Protein AF-A0A7G8T894-F1 (afdb_monomer)

Mean predicted aligned error: 6.79 Å

Solvent-accessible surface area (backbone atoms only — not comparable to full-atom values): 5146 Å² total; per-residue (Å²): 109,65,71,57,53,50,52,49,45,64,73,72,59,72,85,85,70,88,39,76,64,54,52,49,53,53,54,52,52,53,57,46,57,79,75,44,54,79,68,54,48,52,52,52,52,48,54,49,52,56,48,54,49,52,52,47,52,55,52,48,54,51,48,54,53,51,50,53,51,52,52,51,53,52,51,55,52,50,53,56,53,55,75,70,51,77,91,125

pLDDT: mean 88.32, std 9.87, range [48.59, 97.0]

Sequence (88 aa):
MEDILEALYGNFYSKPQNTPQARRIEANHRILIDHLSKADRRLVLRIIDDKDQLIHDISFDSFVSGFWLAWRLANELSQYGEQKSPQL

Organism: NCBI:txid2576756

Radius of gyration: 22.0 Å; Cα contacts (8 Å, |Δi|>4): 9; chains: 1; bounding box: 55×28×59 Å

Foldseek 3Di:
DVVVLVVVCVVPDDDDPPDPVNVVVVVVLVVCVVPDDPVVNVVVVVVVVVVVVVVVVVVSVVSVVVVVVVVVVVVVVVVVVVVPDDPD

Secondary structure (DSSP, 8-state):
-HHHHHHHHHHH-----S-HHHHHHHHHHHHHHHHS-HHHHHHHHHHHHHHHHHHHHHHHHHHHHHHHHHHHHHHHHHHHHHHTS---

Structure (mmCIF, N/CA/C/O backbone):
data_AF-A0A7G8T894-F1
#
_entry.id   AF-A0A7G8T894-F1
#
loop_
_atom_site.group_PDB
_atom_site.id
_atom_site.type_symbol
_atom_site.label_atom_id
_atom_site.label_alt_id
_atom_site.label_comp_id
_atom_site.label_asym_id
_atom_site.label_entity_id
_atom_site.label_seq_id
_atom_site.pdbx_PDB_ins_code
_atom_site.Cartn_x
_atom_site.Cartn_y
_atom_site.Cartn_z
_atom_site.occupancy
_atom_site.B_iso_or_equiv
_atom_site.auth_seq_id
_atom_site.auth_comp_id
_atom_site.auth_asym_id
_atom_site.auth_atom_id
_atom_site.pdbx_PDB_model_num
ATOM 1 N N . MET A 1 1 ? -14.303 -14.099 6.625 1.00 69.31 1 MET A N 1
ATOM 2 C CA . MET A 1 1 ? -14.139 -12.897 7.483 1.00 69.31 1 MET A CA 1
ATOM 3 C C . MET A 1 1 ? -13.080 -11.988 6.884 1.00 69.31 1 MET A C 1
ATOM 5 O O . MET A 1 1 ? -13.354 -10.802 6.774 1.00 69.31 1 MET A O 1
ATOM 9 N N . GLU A 1 2 ? -11.949 -12.538 6.424 1.00 77.12 2 GLU A N 1
ATOM 10 C CA . GLU A 1 2 ? -10.965 -11.811 5.602 1.00 77.12 2 GLU A CA 1
ATOM 11 C C . GLU A 1 2 ? -11.606 -11.108 4.400 1.00 77.12 2 GLU A C 1
ATOM 13 O O . GLU A 1 2 ? -11.456 -9.899 4.299 1.00 77.12 2 GLU A O 1
ATOM 18 N N . ASP A 1 3 ? -12.453 -11.789 3.618 1.00 87.62 3 ASP A N 1
ATOM 19 C CA . ASP A 1 3 ? -13.130 -11.175 2.455 1.00 87.62 3 ASP A CA 1
ATOM 20 C C . ASP A 1 3 ? -13.951 -9.914 2.798 1.00 87.62 3 ASP A C 1
ATOM 22 O O . ASP A 1 3 ? -14.064 -8.984 2.002 1.00 87.62 3 ASP A O 1
ATOM 26 N N . ILE A 1 4 ? -14.533 -9.857 4.004 1.00 92.38 4 ILE A N 1
ATOM 27 C CA . ILE A 1 4 ? -15.305 -8.692 4.466 1.00 92.38 4 ILE A CA 1
ATOM 28 C C . ILE A 1 4 ? -14.356 -7.553 4.848 1.00 92.38 4 ILE A C 1
ATOM 30 O O . ILE A 1 4 ? -14.628 -6.398 4.531 1.00 92.38 4 ILE A O 1
ATOM 34 N N . LEU A 1 5 ? -13.249 -7.863 5.527 1.00 92.44 5 LEU A N 1
ATOM 35 C CA . LEU A 1 5 ? -12.244 -6.868 5.902 1.00 92.44 5 LEU A CA 1
ATOM 36 C C . LEU A 1 5 ? -11.509 -6.322 4.678 1.00 92.44 5 LEU A C 1
ATOM 38 O O . LEU A 1 5 ? -11.244 -5.127 4.634 1.00 92.44 5 LEU A O 1
ATOM 42 N N . GLU A 1 6 ? -11.243 -7.156 3.675 1.00 93.44 6 GLU A N 1
ATOM 43 C CA . GLU A 1 6 ? -10.672 -6.744 2.392 1.00 93.44 6 GLU A CA 1
ATOM 44 C C . GLU A 1 6 ? -11.625 -5.815 1.633 1.00 93.44 6 GLU A C 1
ATOM 46 O O . GLU A 1 6 ? -11.223 -4.731 1.211 1.00 93.44 6 GLU A O 1
ATOM 51 N N . ALA A 1 7 ? -12.914 -6.163 1.551 1.00 93.88 7 ALA A N 1
ATOM 52 C CA . ALA A 1 7 ? -13.921 -5.293 0.947 1.00 93.88 7 ALA A CA 1
ATOM 53 C C . ALA A 1 7 ? -14.062 -3.950 1.692 1.00 93.88 7 ALA A C 1
ATOM 55 O O . ALA A 1 7 ? -14.163 -2.895 1.062 1.00 93.88 7 ALA A O 1
ATOM 56 N N . LEU A 1 8 ? -14.038 -3.966 3.031 1.00 93.75 8 LEU A N 1
ATOM 57 C CA . LEU A 1 8 ? -14.065 -2.747 3.843 1.00 93.75 8 LEU A CA 1
ATOM 58 C C . LEU A 1 8 ? -12.804 -1.911 3.626 1.00 93.75 8 LEU A C 1
ATOM 60 O O . LEU A 1 8 ? -1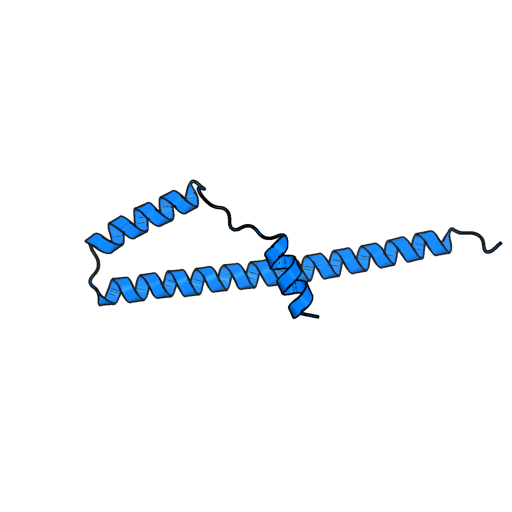2.910 -0.706 3.400 1.00 93.75 8 LEU A O 1
ATOM 64 N N . TYR A 1 9 ? -11.627 -2.537 3.644 1.00 94.31 9 TYR A N 1
ATOM 65 C CA . TYR A 1 9 ? -10.366 -1.869 3.349 1.00 94.31 9 TYR A CA 1
ATOM 66 C C . TYR A 1 9 ? -10.416 -1.207 1.972 1.00 94.31 9 TYR A C 1
ATOM 68 O O . TYR A 1 9 ? -10.157 -0.014 1.882 1.00 94.31 9 TYR A O 1
ATOM 76 N N . GLY A 1 10 ? -10.852 -1.919 0.929 1.00 92.50 10 GLY A N 1
ATOM 77 C CA . GLY A 1 10 ? -10.998 -1.365 -0.420 1.00 92.50 10 GLY A CA 1
ATOM 78 C C . GLY A 1 10 ? -11.979 -0.190 -0.516 1.00 92.50 10 GLY A C 1
ATOM 79 O O . GLY A 1 10 ? -11.802 0.684 -1.361 1.00 92.50 10 GLY A O 1
ATOM 80 N N . ASN A 1 11 ? -12.987 -0.127 0.360 1.00 91.38 11 ASN A N 1
ATOM 81 C CA . ASN A 1 11 ? -13.953 0.973 0.401 1.00 91.38 11 ASN A CA 1
ATOM 82 C C . ASN A 1 11 ? -13.434 2.215 1.153 1.00 91.38 11 ASN A C 1
ATOM 84 O O . ASN A 1 11 ? -13.822 3.337 0.832 1.00 91.38 11 ASN A O 1
ATOM 88 N N . PHE A 1 12 ? -12.577 2.033 2.162 1.00 88.12 12 PHE A N 1
ATOM 89 C CA . PHE A 1 12 ? -12.047 3.136 2.977 1.00 88.12 12 PHE A CA 1
ATOM 90 C C . PHE A 1 12 ? -10.658 3.607 2.546 1.00 88.12 12 PHE A C 1
ATOM 92 O O . PHE A 1 12 ? -10.318 4.780 2.715 1.00 88.12 12 PHE A O 1
ATOM 99 N N . TYR A 1 13 ? -9.839 2.713 2.005 1.00 90.00 13 TYR A N 1
ATOM 100 C CA . TYR A 1 13 ? -8.504 3.035 1.545 1.00 90.00 13 TYR A CA 1
ATOM 101 C C . TYR A 1 13 ? -8.565 3.744 0.196 1.00 90.00 13 TYR A C 1
ATOM 103 O O . TYR A 1 13 ? -9.162 3.279 -0.769 1.00 90.00 13 TYR A O 1
ATOM 111 N N . SER A 1 14 ? -7.888 4.883 0.113 1.00 87.94 14 SER A N 1
ATOM 112 C CA . SER A 1 14 ? -7.665 5.597 -1.138 1.00 87.94 14 SER A CA 1
ATOM 113 C C . SER A 1 14 ? -6.174 5.839 -1.293 1.00 87.94 14 SER A C 1
ATOM 115 O O . SER A 1 14 ? -5.578 6.581 -0.508 1.00 87.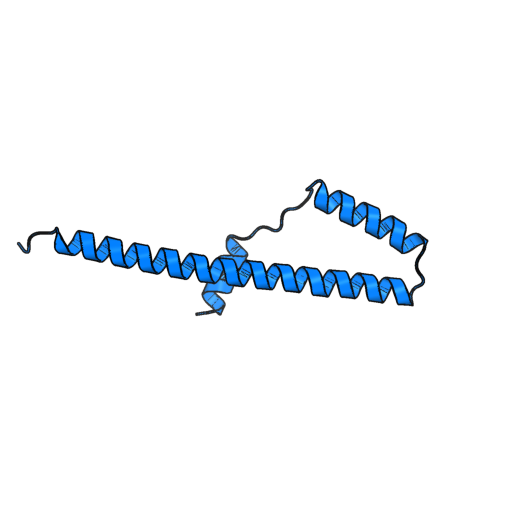94 14 SER A O 1
ATOM 117 N N . LYS A 1 15 ? -5.560 5.223 -2.313 1.00 84.81 15 LYS A N 1
ATOM 118 C CA . LYS A 1 15 ? -4.141 5.445 -2.624 1.00 84.81 15 LYS A CA 1
ATOM 119 C C . LYS A 1 15 ? -3.921 6.947 -2.858 1.00 84.81 15 LYS A C 1
ATOM 121 O O . LYS A 1 15 ? -4.593 7.516 -3.721 1.00 84.81 15 LYS A O 1
ATOM 126 N N . PRO A 1 16 ? -2.994 7.609 -2.144 1.00 83.75 16 PRO A N 1
ATOM 127 C CA . PRO A 1 16 ? -2.734 9.029 -2.344 1.00 83.75 16 PRO A CA 1
ATOM 128 C C . PRO A 1 16 ? -2.216 9.300 -3.762 1.00 83.75 16 PRO A C 1
ATOM 130 O O . PRO A 1 16 ? -1.090 8.939 -4.107 1.00 83.75 16 PRO A O 1
ATOM 133 N N . GLN A 1 17 ? -3.031 9.957 -4.584 1.00 81.88 17 GLN A N 1
ATOM 134 C CA . GLN A 1 17 ? -2.656 10.381 -5.934 1.00 81.88 17 GLN A CA 1
ATOM 135 C C . GLN A 1 17 ? -2.158 11.834 -5.929 1.00 81.88 17 GLN A C 1
ATOM 137 O O . GLN A 1 17 ? -2.474 12.613 -5.032 1.00 81.88 17 GLN A O 1
ATOM 142 N N . ASN A 1 18 ? -1.370 12.216 -6.939 1.00 84.44 18 ASN A N 1
ATOM 143 C CA . ASN A 1 18 ? -0.912 13.599 -7.175 1.00 84.44 18 ASN A CA 1
ATOM 144 C C . ASN A 1 18 ? -0.047 14.235 -6.067 1.00 84.44 18 ASN A C 1
ATOM 146 O O . ASN A 1 18 ? 0.238 15.443 -6.086 1.00 84.44 18 ASN A O 1
ATOM 150 N N . THR A 1 19 ? 0.444 13.428 -5.129 1.00 91.69 19 THR A N 1
ATOM 151 C CA . THR A 1 19 ? 1.358 13.884 -4.082 1.00 91.69 19 THR A CA 1
ATOM 152 C C . THR A 1 19 ? 2.704 14.320 -4.683 1.00 91.69 19 THR A C 1
ATOM 154 O O . THR A 1 19 ? 3.098 13.840 -5.755 1.00 91.69 19 THR A O 1
ATOM 157 N N . PRO A 1 20 ? 3.453 15.227 -4.028 1.00 93.94 20 PRO A N 1
ATOM 158 C CA . PRO A 1 20 ? 4.819 15.555 -4.442 1.00 93.94 20 PRO A CA 1
ATOM 159 C C . PRO A 1 20 ? 5.709 14.311 -4.583 1.00 93.94 20 PRO A C 1
ATOM 161 O O . PRO A 1 20 ? 6.554 14.240 -5.471 1.00 93.94 20 PRO A O 1
ATOM 164 N N . GLN A 1 21 ? 5.494 13.309 -3.732 1.00 89.88 21 GLN A N 1
ATOM 165 C CA . GLN A 1 21 ? 6.186 12.026 -3.752 1.00 89.88 21 GLN A CA 1
ATOM 166 C C . GLN A 1 21 ? 5.840 11.229 -5.015 1.00 89.88 21 GLN A C 1
ATOM 168 O O . GLN A 1 21 ? 6.757 10.793 -5.706 1.00 89.88 21 GLN A O 1
ATOM 173 N N . ALA A 1 22 ? 4.553 11.102 -5.361 1.00 87.31 22 ALA A N 1
ATOM 174 C CA . ALA A 1 22 ? 4.115 10.419 -6.580 1.00 87.31 22 ALA A CA 1
ATOM 175 C C . ALA A 1 22 ? 4.708 11.076 -7.838 1.00 87.31 22 ALA A C 1
ATOM 177 O O . ALA A 1 22 ? 5.272 10.392 -8.690 1.00 87.31 22 ALA A O 1
ATOM 178 N N . ARG A 1 23 ? 4.700 12.415 -7.898 1.00 90.62 23 ARG A N 1
ATOM 179 C CA . ARG A 1 23 ? 5.322 13.176 -8.996 1.00 90.62 23 ARG A CA 1
ATOM 180 C C . ARG A 1 23 ? 6.832 12.941 -9.102 1.00 90.62 23 ARG A C 1
ATOM 182 O O . ARG A 1 23 ? 7.352 12.782 -10.202 1.00 90.62 23 ARG A O 1
ATOM 189 N N . ARG A 1 24 ? 7.545 12.888 -7.972 1.00 93.12 24 ARG A N 1
ATOM 190 C CA . ARG A 1 24 ? 8.986 12.575 -7.944 1.00 93.12 24 ARG A CA 1
ATOM 191 C C . ARG A 1 24 ? 9.279 11.154 -8.419 1.00 93.12 24 ARG A C 1
ATOM 193 O O . ARG A 1 24 ? 10.242 10.958 -9.153 1.00 93.12 24 ARG A O 1
ATOM 200 N N . ILE A 1 25 ? 8.462 10.179 -8.016 1.00 88.75 25 ILE A N 1
ATOM 201 C CA . ILE A 1 25 ? 8.587 8.786 -8.469 1.00 88.75 25 ILE A CA 1
ATOM 202 C C . ILE A 1 25 ? 8.431 8.722 -9.990 1.00 88.75 25 ILE A C 1
ATOM 204 O O . ILE A 1 25 ? 9.264 8.127 -10.671 1.00 88.75 25 ILE A O 1
ATOM 208 N N . GLU A 1 26 ? 7.420 9.398 -10.534 1.00 88.19 26 GLU A N 1
ATOM 209 C CA . GLU A 1 26 ? 7.204 9.459 -11.976 1.00 88.19 26 GLU A CA 1
ATOM 210 C C . GLU A 1 26 ? 8.357 10.120 -12.735 1.00 88.19 26 GLU A C 1
ATOM 212 O O . GLU A 1 26 ? 8.814 9.568 -13.739 1.00 88.19 26 GLU A O 1
ATOM 217 N N . ALA A 1 27 ? 8.856 11.261 -12.250 1.00 91.81 27 ALA A N 1
ATOM 218 C CA . ALA A 1 27 ? 9.988 11.957 -12.857 1.00 91.81 27 ALA A CA 1
ATOM 219 C C . ALA A 1 27 ? 11.248 11.075 -12.880 1.00 91.81 27 ALA A C 1
ATOM 221 O O . ALA A 1 27 ? 11.889 10.932 -13.921 1.00 91.81 27 ALA A O 1
ATOM 222 N N . ASN A 1 28 ? 11.553 10.407 -11.763 1.00 89.75 28 ASN A N 1
ATOM 223 C CA . ASN A 1 28 ? 12.683 9.483 -11.676 1.00 89.75 28 ASN A CA 1
ATOM 224 C C . ASN A 1 28 ? 12.515 8.285 -12.620 1.00 89.75 28 ASN A C 1
ATOM 226 O O . ASN A 1 28 ? 13.470 7.890 -13.283 1.00 89.75 28 ASN A O 1
ATOM 230 N N . HIS A 1 29 ? 11.305 7.726 -12.722 1.00 87.19 29 HIS A N 1
ATOM 231 C CA . HIS A 1 29 ? 11.014 6.628 -13.646 1.00 87.19 29 HIS A CA 1
ATOM 232 C C . HIS A 1 29 ? 11.292 7.016 -15.106 1.00 87.19 29 HIS A C 1
ATOM 234 O O . HIS A 1 29 ? 11.782 6.198 -15.879 1.00 87.19 29 HIS A O 1
ATOM 240 N N . ARG A 1 30 ? 11.019 8.270 -15.483 1.00 88.62 30 ARG A N 1
ATOM 241 C CA . ARG A 1 30 ? 11.206 8.766 -16.857 1.00 88.62 30 ARG A CA 1
ATOM 242 C C . ARG A 1 30 ? 12.688 8.873 -17.193 1.00 88.62 30 ARG A C 1
ATOM 244 O O . ARG A 1 30 ? 13.113 8.322 -18.199 1.00 88.62 30 ARG A O 1
ATOM 251 N N . ILE A 1 31 ? 13.470 9.446 -16.280 1.00 90.94 31 ILE A N 1
ATOM 252 C CA . ILE A 1 31 ? 14.934 9.494 -16.390 1.00 90.94 31 ILE A CA 1
ATOM 253 C C . ILE A 1 31 ? 15.511 8.073 -16.500 1.00 90.94 31 ILE A C 1
ATOM 255 O O . ILE A 1 31 ? 16.348 7.801 -17.355 1.00 90.94 31 ILE A O 1
ATOM 259 N N . LEU A 1 32 ? 15.042 7.137 -15.668 1.00 89.06 32 LEU A N 1
ATOM 260 C CA . LEU A 1 32 ? 15.524 5.754 -15.690 1.00 89.06 32 LEU A CA 1
ATOM 261 C C . LEU A 1 32 ? 15.215 5.045 -17.014 1.00 89.06 32 LEU A C 1
ATOM 263 O O . LEU A 1 32 ? 16.059 4.300 -17.505 1.00 89.06 32 LEU A O 1
ATOM 267 N N . ILE A 1 33 ? 14.049 5.282 -17.623 1.00 84.50 33 ILE A N 1
ATOM 268 C CA . ILE A 1 33 ? 13.724 4.702 -18.932 1.00 84.50 33 ILE A CA 1
ATOM 269 C C . ILE A 1 33 ? 14.750 5.127 -19.987 1.00 84.50 33 ILE A C 1
ATOM 271 O O . ILE A 1 33 ? 15.194 4.268 -20.748 1.00 84.50 33 ILE A O 1
ATOM 275 N N . ASP A 1 34 ? 15.177 6.387 -20.011 1.00 88.50 34 ASP A N 1
ATOM 276 C CA . ASP A 1 34 ? 16.083 6.893 -21.051 1.00 88.50 34 ASP A CA 1
ATOM 277 C C . ASP A 1 34 ? 17.498 6.296 -20.968 1.00 88.50 34 ASP A C 1
ATOM 279 O O . ASP A 1 34 ? 18.162 6.132 -21.991 1.00 88.50 34 ASP A O 1
ATOM 283 N N . HIS A 1 35 ? 17.943 5.899 -19.772 1.00 90.50 35 HIS A N 1
ATOM 284 C CA . HIS A 1 35 ? 19.299 5.384 -19.544 1.00 90.50 35 HIS A CA 1
ATOM 285 C C . HIS A 1 35 ? 19.404 3.854 -19.481 1.00 90.50 35 HIS A C 1
ATOM 287 O O . HIS A 1 35 ? 20.488 3.306 -19.678 1.00 90.50 35 HIS A O 1
ATOM 293 N N . LEU A 1 36 ? 18.308 3.153 -19.191 1.00 92.25 36 LEU A N 1
ATOM 294 C CA . LEU A 1 36 ? 18.323 1.713 -18.933 1.00 92.25 36 LEU A CA 1
ATOM 295 C C . LEU A 1 36 ? 18.043 0.874 -20.181 1.00 92.25 36 LEU A C 1
ATOM 297 O O . LEU A 1 36 ? 17.202 1.225 -21.016 1.00 92.25 36 LEU A O 1
ATOM 301 N N . SER A 1 37 ? 18.674 -0.303 -20.258 1.00 93.00 37 SER A N 1
ATOM 302 C CA . SER A 1 37 ? 18.356 -1.300 -21.281 1.00 93.00 37 SER A CA 1
ATOM 303 C C . SER A 1 37 ? 16.956 -1.892 -21.065 1.00 93.00 37 SER A C 1
ATOM 305 O O . SER A 1 37 ? 16.362 -1.796 -19.989 1.00 93.00 37 SER A O 1
ATOM 307 N N . LYS A 1 3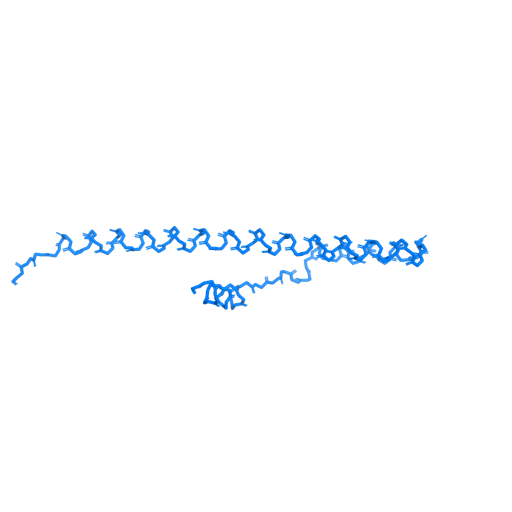8 ? 16.409 -2.584 -22.072 1.00 91.12 38 LYS A N 1
ATOM 308 C CA . LYS A 1 38 ? 15.105 -3.261 -21.945 1.00 91.12 38 LYS A CA 1
ATOM 309 C C . LYS A 1 38 ? 15.076 -4.290 -20.805 1.00 91.12 38 LYS A C 1
ATOM 311 O O . LYS A 1 38 ? 14.023 -4.501 -20.207 1.00 91.12 38 LYS A O 1
ATOM 316 N N . ALA A 1 39 ? 16.199 -4.955 -20.528 1.00 92.06 39 ALA A N 1
ATOM 317 C CA . ALA A 1 39 ? 16.286 -5.917 -19.435 1.00 92.06 39 ALA A CA 1
ATOM 318 C C . ALA A 1 39 ? 16.203 -5.213 -18.075 1.00 92.06 39 ALA A C 1
ATOM 320 O O . ALA A 1 39 ? 15.386 -5.608 -17.246 1.00 92.06 39 ALA A O 1
ATOM 321 N N . ASP A 1 40 ? 16.946 -4.121 -17.906 1.00 92.06 40 ASP A N 1
ATOM 322 C CA . ASP A 1 40 ? 16.981 -3.372 -16.649 1.00 92.06 40 ASP A CA 1
ATOM 323 C C . ASP A 1 40 ? 15.644 -2.681 -16.365 1.00 92.06 40 ASP A C 1
ATOM 325 O O . ASP A 1 40 ? 15.159 -2.713 -15.237 1.00 92.06 40 ASP A O 1
ATOM 329 N N . ARG A 1 41 ? 14.973 -2.145 -17.397 1.00 90.25 41 ARG A N 1
ATOM 330 C CA . ARG A 1 41 ? 13.621 -1.571 -17.259 1.00 90.25 41 ARG A CA 1
ATOM 331 C C . ARG A 1 41 ? 12.623 -2.583 -16.691 1.00 90.25 41 ARG A C 1
ATOM 333 O O . ARG A 1 41 ? 11.819 -2.228 -15.838 1.00 90.25 41 ARG A O 1
ATOM 340 N N . ARG A 1 42 ? 12.683 -3.849 -17.127 1.00 91.56 42 ARG A N 1
ATOM 341 C CA . ARG A 1 42 ? 11.816 -4.912 -16.583 1.00 91.56 42 ARG A CA 1
ATOM 342 C C . ARG A 1 42 ? 12.116 -5.207 -15.119 1.00 91.56 42 ARG A C 1
ATOM 344 O O . ARG A 1 42 ? 11.183 -5.431 -14.3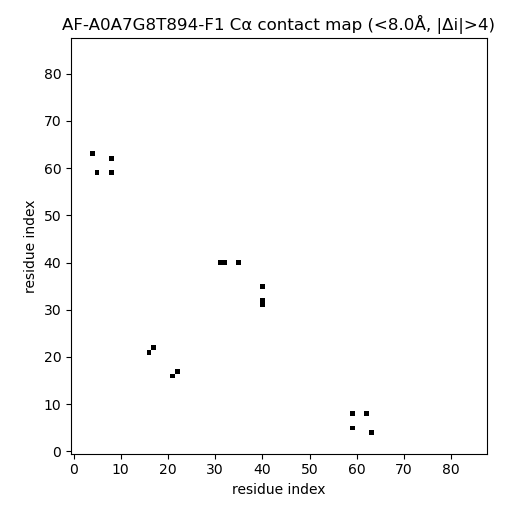60 1.00 91.56 42 ARG A O 1
ATOM 351 N N . LEU A 1 43 ? 13.391 -5.205 -14.732 1.00 93.31 43 LEU A N 1
ATOM 352 C CA . LEU A 1 43 ? 13.780 -5.397 -13.334 1.00 93.31 43 LEU A CA 1
ATOM 353 C C . LEU A 1 43 ? 13.279 -4.246 -12.459 1.00 93.31 43 LEU A C 1
ATOM 355 O O . 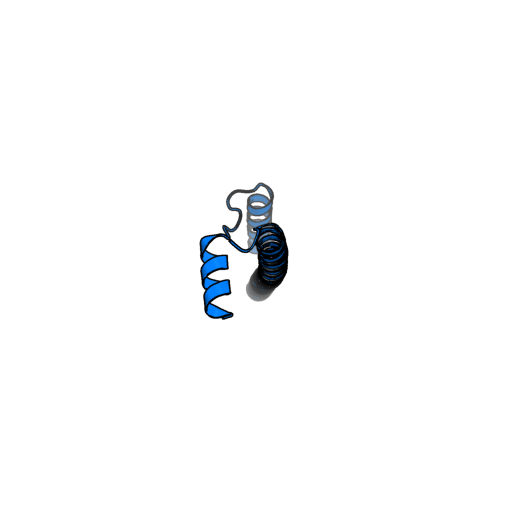LEU A 1 43 ? 12.709 -4.499 -11.405 1.00 93.31 43 LEU A O 1
ATOM 359 N N . VAL A 1 44 ? 13.421 -3.000 -12.915 1.00 90.19 44 VAL A N 1
ATOM 360 C CA . VAL A 1 44 ? 12.917 -1.824 -12.189 1.00 90.19 44 VAL A CA 1
ATOM 361 C C . VAL A 1 44 ? 11.400 -1.870 -12.028 1.00 90.19 44 VAL A C 1
ATOM 363 O O . VAL A 1 44 ? 10.918 -1.651 -10.922 1.00 90.19 44 VAL A O 1
ATOM 366 N N . LEU A 1 45 ? 10.652 -2.185 -13.091 1.00 88.06 45 LEU A N 1
ATOM 367 C CA . LEU A 1 45 ? 9.195 -2.323 -13.004 1.00 88.06 45 LEU A CA 1
ATOM 368 C C . LEU A 1 45 ? 8.797 -3.410 -12.004 1.00 88.06 4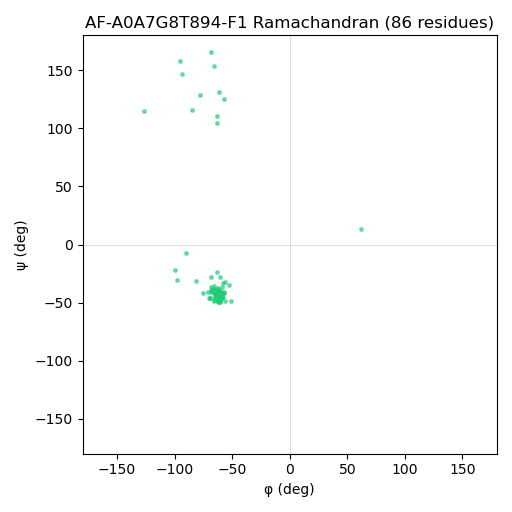5 LEU A C 1
ATOM 370 O O . LEU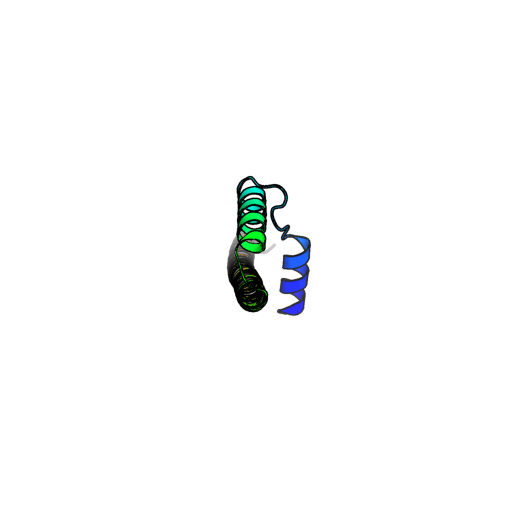 A 1 45 ? 7.966 -3.156 -11.146 1.00 88.06 45 LEU A O 1
ATOM 374 N N . ARG A 1 46 ? 9.473 -4.564 -12.031 1.00 93.81 46 ARG A N 1
ATOM 375 C CA . ARG A 1 46 ? 9.213 -5.642 -11.074 1.00 93.81 46 ARG A CA 1
ATOM 376 C C . ARG A 1 46 ? 9.499 -5.229 -9.629 1.00 93.81 46 ARG A C 1
ATOM 378 O O . ARG A 1 46 ? 8.703 -5.522 -8.754 1.00 93.81 46 ARG A O 1
ATOM 385 N N . ILE A 1 47 ? 10.585 -4.491 -9.386 1.00 92.44 47 ILE A N 1
ATOM 386 C CA . ILE A 1 47 ? 10.886 -3.936 -8.056 1.00 92.44 47 ILE A CA 1
ATOM 387 C C . ILE A 1 47 ? 9.789 -2.967 -7.600 1.00 92.44 47 ILE A C 1
ATOM 389 O O . ILE A 1 47 ? 9.457 -2.939 -6.418 1.00 92.44 47 ILE A O 1
ATOM 393 N N . ILE A 1 48 ? 9.254 -2.145 -8.509 1.00 88.31 48 ILE A N 1
ATOM 394 C CA . ILE A 1 48 ? 8.157 -1.222 -8.197 1.00 88.31 48 ILE A CA 1
ATOM 395 C C . ILE A 1 48 ? 6.891 -2.009 -7.855 1.00 88.31 48 ILE A C 1
ATOM 397 O O . ILE A 1 48 ? 6.294 -1.724 -6.823 1.00 88.31 48 ILE A O 1
ATOM 401 N N . ASP A 1 49 ? 6.532 -3.007 -8.664 1.00 91.81 49 ASP A N 1
ATOM 402 C CA . ASP A 1 49 ? 5.356 -3.852 -8.441 1.00 91.81 49 ASP A CA 1
ATOM 403 C C . ASP A 1 49 ? 5.458 -4.604 -7.101 1.00 91.81 49 ASP A C 1
ATOM 405 O O . ASP A 1 49 ? 4.555 -4.506 -6.270 1.00 91.81 49 ASP A O 1
ATOM 409 N N . ASP A 1 50 ? 6.594 -5.262 -6.838 1.00 97.00 50 ASP A N 1
ATOM 410 C CA . ASP A 1 50 ? 6.844 -6.003 -5.593 1.00 97.00 50 ASP A CA 1
ATOM 411 C C . ASP A 1 50 ? 6.814 -5.066 -4.369 1.00 97.00 50 ASP A C 1
ATOM 413 O O . ASP A 1 50 ? 6.309 -5.417 -3.299 1.00 97.00 50 ASP A O 1
ATOM 417 N N . LYS A 1 51 ? 7.334 -3.839 -4.510 1.00 93.62 51 LYS A N 1
ATOM 418 C CA . LYS A 1 51 ? 7.304 -2.833 -3.443 1.00 93.62 51 LYS A CA 1
ATOM 419 C C . LYS A 1 51 ? 5.896 -2.293 -3.196 1.00 93.62 51 LYS A C 1
ATOM 421 O O . LYS A 1 51 ? 5.541 -2.076 -2.038 1.00 93.62 51 LYS A O 1
ATOM 426 N N . ASP A 1 52 ? 5.122 -2.042 -4.248 1.00 91.06 52 ASP A N 1
ATOM 427 C CA . ASP A 1 52 ? 3.739 -1.575 -4.130 1.00 91.06 52 ASP A CA 1
ATOM 428 C C . ASP A 1 52 ? 2.867 -2.648 -3.462 1.00 91.06 52 ASP A C 1
ATOM 430 O O . ASP A 1 52 ? 2.075 -2.309 -2.579 1.00 91.06 52 ASP A O 1
ATOM 434 N N . GLN A 1 53 ? 3.075 -3.926 -3.798 1.00 94.06 53 GLN A N 1
ATOM 435 C CA . GLN A 1 53 ? 2.427 -5.049 -3.119 1.00 94.06 53 GLN A CA 1
ATOM 436 C C . GLN A 1 53 ? 2.816 -5.114 -1.635 1.00 94.06 53 GLN A C 1
ATOM 438 O O . GLN A 1 53 ? 1.939 -5.146 -0.780 1.00 94.06 53 GLN A O 1
ATOM 443 N N . LEU A 1 54 ? 4.108 -5.029 -1.303 1.00 95.75 54 LEU A N 1
ATOM 444 C CA . LEU A 1 54 ? 4.554 -5.042 0.096 1.00 95.75 54 LEU A CA 1
ATOM 445 C C . LEU A 1 54 ? 3.929 -3.905 0.923 1.00 95.75 54 LEU A C 1
ATOM 447 O O . LEU A 1 54 ? 3.534 -4.103 2.070 1.00 95.75 54 LEU A O 1
ATOM 451 N N . ILE A 1 55 ? 3.849 -2.697 0.359 1.00 92.75 55 ILE A N 1
ATOM 452 C CA . ILE A 1 55 ? 3.229 -1.550 1.037 1.00 92.75 55 ILE A CA 1
ATOM 453 C C . ILE A 1 55 ? 1.728 -1.781 1.234 1.00 92.75 55 ILE A C 1
ATOM 455 O O . ILE A 1 55 ? 1.193 -1.405 2.280 1.00 92.75 55 ILE A O 1
ATOM 459 N N . HIS A 1 56 ? 1.056 -2.377 0.248 1.00 92.25 56 HIS A N 1
ATOM 460 C CA . HIS A 1 56 ? -0.347 -2.755 0.362 1.00 92.25 56 HIS A CA 1
ATOM 461 C C . HIS A 1 56 ? -0.557 -3.765 1.495 1.00 92.25 56 HIS A C 1
ATOM 463 O O . HIS A 1 56 ? -1.376 -3.505 2.374 1.00 92.25 56 HIS A O 1
ATOM 469 N N . ASP A 1 57 ? 0.234 -4.837 1.538 1.00 94.75 57 ASP A N 1
ATOM 470 C CA . ASP A 1 57 ? 0.130 -5.884 2.562 1.00 94.75 57 ASP A CA 1
ATOM 471 C C . ASP A 1 57 ? 0.335 -5.301 3.970 1.00 94.75 57 ASP A C 1
ATOM 473 O O . ASP A 1 57 ? -0.499 -5.485 4.854 1.00 94.75 57 ASP A O 1
ATOM 477 N N . ILE A 1 58 ? 1.362 -4.462 4.157 1.00 95.94 58 ILE A N 1
ATOM 478 C CA . ILE A 1 58 ? 1.599 -3.750 5.427 1.00 95.94 58 ILE A CA 1
ATOM 479 C C . ILE A 1 58 ? 0.416 -2.841 5.795 1.00 95.94 58 ILE A C 1
ATOM 481 O O . ILE A 1 58 ? 0.027 -2.740 6.966 1.00 95.94 58 ILE A O 1
ATOM 485 N N . SER A 1 59 ? -0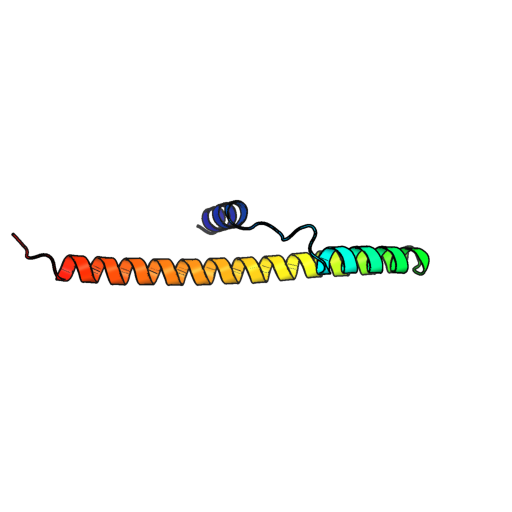.142 -2.129 4.811 1.00 94.44 59 SER A N 1
ATOM 486 C CA . SER A 1 59 ? -1.288 -1.251 5.037 1.00 94.44 59 SER A CA 1
ATOM 487 C C . SER A 1 59 ? -2.536 -2.041 5.426 1.00 94.44 59 SER A C 1
ATOM 489 O O . SER A 1 59 ? -3.302 -1.556 6.262 1.00 94.44 59 SER A O 1
ATOM 491 N N . PHE A 1 60 ? -2.747 -3.211 4.826 1.00 94.44 60 PHE A N 1
ATOM 492 C CA . PHE A 1 60 ? -3.866 -4.090 5.125 1.00 94.44 60 PHE A CA 1
ATOM 493 C C . PHE A 1 60 ? -3.722 -4.715 6.518 1.00 94.44 60 PHE A C 1
ATOM 495 O O . PHE A 1 60 ? -4.642 -4.605 7.328 1.00 94.44 60 PHE A O 1
ATOM 502 N N . ASP A 1 61 ? -2.540 -5.228 6.864 1.00 95.62 61 ASP A N 1
ATOM 503 C CA . ASP A 1 61 ? -2.242 -5.768 8.199 1.00 95.62 61 ASP A CA 1
ATOM 504 C C . ASP A 1 61 ? -2.481 -4.732 9.307 1.00 95.62 61 ASP A C 1
ATOM 506 O O . ASP A 1 61 ? -3.061 -5.022 10.363 1.00 95.62 61 ASP A O 1
ATOM 510 N N . SER A 1 62 ? -2.076 -3.485 9.052 1.00 95.06 62 SER A N 1
ATOM 511 C CA . SER A 1 62 ? -2.306 -2.365 9.968 1.00 95.06 62 SER A CA 1
ATOM 512 C C . SER A 1 62 ? -3.797 -2.061 10.131 1.00 95.06 62 SER A C 1
ATOM 514 O O . SER A 1 62 ? -4.263 -1.830 11.250 1.00 95.06 62 SER A O 1
ATOM 516 N N . PHE A 1 63 ? -4.556 -2.083 9.031 1.00 95.12 63 PHE A N 1
ATOM 517 C CA . PHE A 1 63 ? -6.005 -1.892 9.053 1.00 95.12 63 PHE A CA 1
ATOM 518 C C . PHE A 1 63 ? -6.707 -2.995 9.853 1.00 95.12 63 PHE A C 1
ATOM 520 O O . PHE A 1 63 ? -7.496 -2.685 10.746 1.00 95.12 63 PHE A O 1
ATOM 527 N N . VAL A 1 64 ? -6.379 -4.265 9.595 1.00 94.88 64 VAL A N 1
ATOM 528 C CA . VAL A 1 64 ? -6.945 -5.418 10.311 1.00 94.88 64 VAL A CA 1
ATOM 529 C C . VAL A 1 64 ? -6.651 -5.318 11.808 1.00 94.88 64 VAL A C 1
ATOM 531 O O . VAL A 1 64 ? -7.560 -5.454 12.629 1.00 94.88 64 VAL A O 1
ATOM 534 N N . SER A 1 65 ? -5.408 -5.005 12.177 1.00 95.44 65 SER A N 1
ATOM 535 C CA . SER A 1 65 ? -5.010 -4.836 13.580 1.00 95.44 65 SER A CA 1
ATOM 536 C C . SER A 1 65 ? -5.776 -3.698 14.266 1.00 95.44 65 SER A C 1
ATOM 538 O O . SER A 1 65 ? -6.270 -3.856 15.385 1.00 95.44 65 SER A O 1
ATOM 540 N N . GLY A 1 66 ? -5.924 -2.558 13.583 1.00 95.31 66 GLY A N 1
ATOM 541 C CA . GLY A 1 66 ? -6.694 -1.417 14.080 1.00 95.31 66 GLY A CA 1
ATOM 542 C C . GLY A 1 66 ? -8.184 -1.727 14.236 1.00 95.31 66 GLY A C 1
ATOM 543 O O . GLY A 1 66 ? -8.784 -1.356 15.246 1.00 95.31 66 GLY A O 1
ATOM 544 N N . PHE A 1 67 ? -8.770 -2.458 13.285 1.00 94.44 67 PHE A N 1
ATOM 545 C CA . PHE A 1 67 ? -10.160 -2.905 13.352 1.00 94.44 67 PHE A CA 1
ATOM 546 C C . PHE A 1 67 ? -10.402 -3.802 14.570 1.00 94.44 67 PHE A C 1
ATOM 548 O O . PHE A 1 67 ? -11.326 -3.548 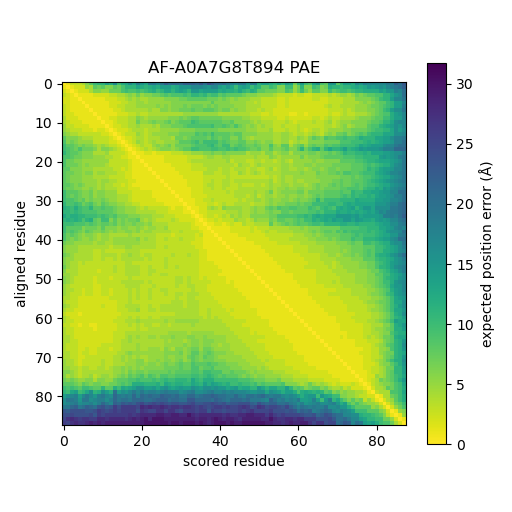15.342 1.00 94.44 67 PHE A O 1
ATOM 555 N N . TRP A 1 68 ? -9.550 -4.807 14.789 1.00 94.69 68 TRP A N 1
ATOM 556 C CA . TRP A 1 68 ? -9.659 -5.697 15.948 1.00 94.69 68 TRP A CA 1
ATOM 557 C C . TRP A 1 68 ? -9.555 -4.947 17.274 1.00 94.69 68 TRP A C 1
ATOM 559 O O . TRP A 1 68 ? -10.325 -5.217 18.200 1.00 94.69 68 TRP A O 1
ATOM 569 N N . LEU A 1 69 ? -8.638 -3.981 17.362 1.00 96.75 69 LEU A N 1
ATOM 570 C CA . LEU A 1 69 ? -8.502 -3.138 18.545 1.00 96.75 69 LEU A CA 1
ATOM 571 C C . LEU A 1 69 ? -9.772 -2.312 18.794 1.00 96.75 69 LEU A C 1
ATOM 573 O O . LEU A 1 69 ? -10.298 -2.325 19.906 1.00 96.75 69 LEU A O 1
ATOM 577 N N . ALA A 1 70 ? -10.292 -1.635 17.767 1.00 95.50 70 ALA A N 1
ATOM 578 C CA . ALA A 1 70 ? -11.515 -0.840 17.872 1.00 95.50 70 ALA A CA 1
ATOM 579 C C . ALA A 1 70 ? -12.731 -1.702 18.247 1.00 95.50 70 ALA A C 1
ATOM 581 O O . ALA A 1 70 ? -13.511 -1.323 19.120 1.00 95.50 70 ALA A O 1
ATOM 582 N N . TRP A 1 71 ? -12.857 -2.885 17.642 1.00 93.50 71 TRP A N 1
ATOM 583 C CA . TRP A 1 71 ? -13.908 -3.850 17.953 1.00 93.50 71 TRP A CA 1
ATOM 584 C C . TRP A 1 71 ? -13.859 -4.283 19.418 1.00 93.50 71 TRP A C 1
ATOM 586 O O . TRP A 1 71 ? -14.880 -4.295 20.106 1.00 93.50 71 TRP A O 1
ATOM 596 N N . ARG A 1 72 ? -12.668 -4.611 19.930 1.00 95.81 72 ARG A N 1
ATOM 597 C CA . ARG A 1 72 ? -12.494 -4.994 21.333 1.00 95.81 72 ARG A CA 1
ATOM 598 C C . ARG A 1 72 ? -12.877 -3.859 22.281 1.00 95.81 72 ARG A C 1
ATOM 600 O O . ARG A 1 72 ? -13.654 -4.090 23.201 1.00 95.81 72 ARG A O 1
ATOM 607 N N . LEU A 1 73 ? -12.398 -2.643 22.019 1.00 96.19 73 LEU A N 1
ATOM 608 C CA . LEU A 1 73 ? -12.736 -1.466 22.823 1.00 96.19 73 LEU A CA 1
ATOM 609 C C . LEU A 1 73 ? -14.244 -1.181 22.823 1.00 96.19 73 LEU A C 1
ATOM 611 O O . LEU A 1 73 ? -14.807 -0.873 23.870 1.00 96.19 73 LEU A O 1
ATOM 615 N N . ALA A 1 74 ? -14.913 -1.321 21.675 1.00 94.12 74 ALA A N 1
ATOM 616 C CA . ALA A 1 74 ? -16.358 -1.131 21.575 1.00 94.12 74 ALA A CA 1
ATOM 617 C C . ALA A 1 74 ? -17.139 -2.138 22.439 1.00 94.12 74 ALA A C 1
ATOM 619 O O . ALA A 1 74 ? -18.074 -1.740 23.132 1.00 94.12 74 ALA A O 1
ATOM 620 N N . ASN A 1 75 ? -16.723 -3.410 22.449 1.00 93.44 75 ASN A N 1
ATOM 621 C CA . ASN A 1 75 ? -17.333 -4.440 23.296 1.00 93.44 75 ASN A CA 1
ATOM 622 C C . ASN A 1 75 ? -17.057 -4.216 24.791 1.00 93.44 75 ASN A C 1
ATOM 624 O O . ASN A 1 75 ? -17.942 -4.406 25.621 1.00 93.44 75 ASN A O 1
ATOM 628 N N . GLU A 1 76 ? -15.842 -3.799 25.155 1.00 93.94 76 GLU A N 1
ATOM 629 C CA . GLU A 1 76 ? -15.512 -3.477 26.550 1.00 93.94 76 GLU A CA 1
ATOM 630 C C . GLU A 1 76 ? -16.349 -2.282 27.053 1.00 93.94 76 GLU A C 1
ATOM 632 O O . GLU A 1 76 ? -16.875 -2.307 28.168 1.00 93.94 76 GLU A O 1
ATOM 637 N N . LEU A 1 77 ? -16.558 -1.263 26.211 1.00 92.88 77 LEU A N 1
ATOM 638 C CA . LEU A 1 77 ? -17.413 -0.115 26.530 1.00 92.88 77 LEU A CA 1
ATOM 639 C C . LEU A 1 77 ? -18.900 -0.480 26.619 1.00 92.88 77 LEU A C 1
ATOM 641 O O . LEU A 1 77 ? -19.588 0.024 27.510 1.00 92.88 77 LEU A O 1
ATOM 645 N N . SER A 1 78 ? -19.407 -1.342 25.733 1.00 87.62 78 SER A N 1
ATOM 646 C CA . SER A 1 78 ? -20.810 -1.770 25.778 1.00 87.62 78 SER A CA 1
ATOM 647 C C . SER A 1 78 ? -21.106 -2.572 27.045 1.00 87.62 78 SER A C 1
ATOM 649 O O . SER A 1 78 ? -22.083 -2.283 27.733 1.00 87.62 78 SER A O 1
ATOM 651 N N . GLN A 1 79 ? -20.213 -3.491 27.426 1.00 82.25 79 GLN A N 1
ATOM 652 C CA . GLN A 1 79 ? -20.318 -4.246 28.679 1.00 82.25 79 GLN A CA 1
ATOM 653 C C . GLN A 1 79 ? -20.299 -3.327 29.907 1.00 82.25 79 GLN A C 1
ATOM 655 O O . GLN A 1 79 ? -21.066 -3.528 30.848 1.00 82.25 79 GLN A O 1
ATOM 660 N N . TYR A 1 80 ? -19.468 -2.283 29.895 1.00 76.88 80 TYR A N 1
ATOM 661 C CA . TYR A 1 80 ? -19.441 -1.298 30.975 1.00 76.88 80 TYR A CA 1
ATOM 662 C C . TYR A 1 80 ? -20.748 -0.488 31.079 1.00 76.88 80 TYR A C 1
ATOM 664 O O . TYR A 1 80 ? -21.190 -0.157 32.181 1.00 76.88 80 TYR A O 1
ATOM 672 N N . GLY A 1 81 ? -21.386 -0.179 29.945 1.00 72.81 81 GLY A N 1
ATOM 673 C CA . GLY A 1 81 ? -22.697 0.476 29.900 1.00 72.81 81 GLY A CA 1
ATOM 674 C C . GLY A 1 81 ? -23.834 -0.411 30.418 1.00 72.81 81 GLY A C 1
ATOM 675 O O . GLY A 1 81 ? -24.682 0.053 31.184 1.00 72.81 81 GLY A O 1
ATOM 676 N N . GLU A 1 82 ? -23.819 -1.700 30.074 1.00 72.75 82 GLU A N 1
ATOM 677 C CA . GLU A 1 82 ? -24.793 -2.681 30.571 1.00 72.75 82 GLU A CA 1
ATOM 678 C C . GLU A 1 82 ? -24.666 -2.899 32.084 1.00 72.75 82 GLU A C 1
ATOM 680 O O . GLU A 1 82 ? -25.674 -2.901 32.785 1.00 72.75 82 GLU A O 1
ATOM 685 N N . GLN A 1 83 ? -23.444 -2.965 32.626 1.00 65.25 83 GLN A N 1
ATOM 686 C CA . GLN A 1 83 ? -23.216 -3.092 34.074 1.00 65.25 83 GLN A CA 1
ATOM 687 C C . GLN A 1 83 ? -23.723 -1.891 34.893 1.00 65.25 83 GLN A C 1
ATOM 689 O O . GLN A 1 83 ? -23.993 -2.032 36.085 1.00 65.25 83 GLN A O 1
ATOM 694 N N . LYS A 1 84 ? -23.850 -0.706 34.281 1.00 60.75 84 LYS A N 1
ATOM 695 C CA . LYS A 1 84 ? -24.384 0.506 34.929 1.00 60.75 84 LYS A CA 1
ATOM 696 C C . LYS A 1 84 ? -25.895 0.673 34.792 1.00 60.75 84 LYS A C 1
ATOM 698 O O . LYS A 1 84 ? -26.451 1.581 35.408 1.00 60.75 84 LYS A O 1
ATOM 703 N N . SER A 1 85 ? -26.552 -0.169 34.003 1.00 58.09 85 SER A N 1
ATOM 704 C CA . SER A 1 85 ? -28.002 -0.144 33.838 1.00 58.09 85 SER A CA 1
ATOM 705 C C . SER A 1 85 ? -28.631 -0.970 34.969 1.00 58.09 85 SER A C 1
ATOM 707 O O . SER A 1 85 ? -28.363 -2.170 35.045 1.00 58.09 85 SER A O 1
ATOM 709 N N . PRO A 1 86 ? -29.421 -0.380 35.890 1.00 54.97 86 PRO A N 1
ATOM 710 C CA . PRO A 1 86 ? -30.077 -1.154 36.937 1.00 54.97 86 PRO A CA 1
ATOM 711 C C . PRO A 1 86 ? -31.030 -2.156 36.286 1.00 54.97 86 PRO A C 1
ATOM 713 O O . PRO A 1 86 ? -31.813 -1.777 35.416 1.00 54.97 86 PRO A O 1
ATOM 716 N N . GLN A 1 87 ? -30.962 -3.419 36.708 1.00 59.66 87 GLN A N 1
ATOM 717 C CA . GLN A 1 87 ? -31.997 -4.399 36.391 1.00 59.66 87 GLN A CA 1
ATOM 718 C C . GLN A 1 87 ? -33.296 -3.904 37.041 1.00 59.66 87 GLN A C 1
ATOM 720 O O . GLN A 1 87 ? -33.412 -3.908 38.267 1.00 59.66 87 GLN A O 1
ATOM 725 N N . LEU A 1 88 ? -34.197 -3.374 36.214 1.00 48.59 88 LEU A N 1
ATOM 726 C CA . LEU A 1 88 ? -35.569 -3.004 36.565 1.00 48.59 88 LEU A CA 1
ATOM 727 C C . LEU A 1 88 ? -36.471 -4.233 36.467 1.00 48.59 88 LEU A C 1
ATOM 729 O O . LEU A 1 88 ? -36.336 -4.967 35.461 1.00 48.59 88 LEU A O 1
#

InterPro domains:
  IPR049215 Protein of unknown function DUF6809 [PF20648] (1-76)